Protein AF-A0A2C1DFC1-F1 (afdb_monomer)

Secondary structure (DSSP, 8-state):
-PPP------SS-TT-HHHHHHHHHHHH----HHHHHHHH---HHHHHHHHHHH-

Radius of gyration: 14.34 Å; Cα contacts (8 Å, |Δi|>4): 29; chains: 1; bounding box: 32×24×42 Å

Foldseek 3Di:
DDDPDPPDDDPDDPPQVLLVQLVVCVVVHPDDLVVSCVVSVPDSVVNVVVVVVVD

Organism: Bacillus cereus (NCBI:txid1396)

Nearest PDB structures (foldseek):
  9esh-assembly1_W  TM=6.509E-01  e=1.658E+00  Schizosaccharomyces pombe
  5z58-assembly1_L  TM=6.558E-01  e=2.181E+00  Homo sapiens
  5z57-assembly1_L  TM=6.558E-01  e=2.181E+00  Homo sapiens
  7b9v-assembly1_O  TM=6.755E-01  e=6.535E+00  Saccharomyces cerevisiae
  6j6h-assembly1_c  TM=6.337E-01  e=8.029E+00  Saccharomyces cerevisiae S288C

Mean predicted aligned error: 9.26 Å

Solvent-accessible surface area (backbone atoms only — not comparable to full-atom values): 3539 Å² total; per-residue (Å²): 134,86,76,79,76,82,67,84,75,66,91,71,51,100,80,37,65,40,58,56,50,38,54,49,45,58,73,78,36,95,66,52,68,68,56,43,22,67,76,40,71,40,56,59,71,58,52,53,52,50,54,62,74,74,106

Structure (mmCIF, N/CA/C/O backbone):
data_AF-A0A2C1DFC1-F1
#
_entry.id   AF-A0A2C1DFC1-F1
#
loop_
_atom_site.group_PDB
_atom_site.id
_atom_site.type_symbol
_atom_site.label_atom_id
_atom_site.label_alt_id
_atom_site.label_comp_id
_atom_site.label_asym_id
_atom_site.label_entity_id
_atom_site.label_seq_id
_atom_site.pdbx_PDB_ins_code
_atom_site.Cartn_x
_atom_si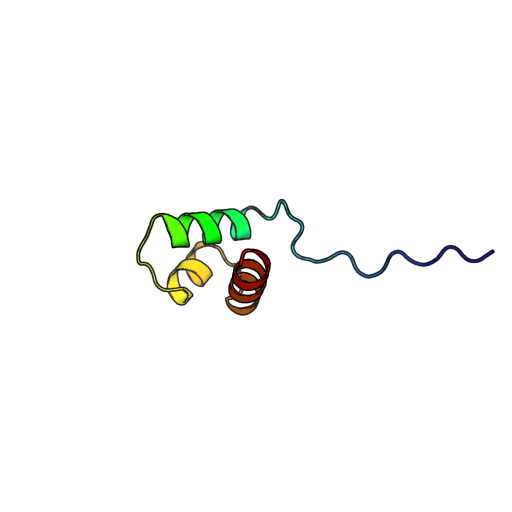te.Cartn_y
_atom_site.Cartn_z
_atom_site.occupancy
_atom_site.B_iso_or_equiv
_atom_site.auth_seq_id
_atom_site.auth_comp_id
_atom_site.auth_asym_id
_atom_site.auth_atom_id
_atom_site.pdbx_PDB_model_num
ATOM 1 N N . MET A 1 1 ? 21.948 -12.998 -34.659 1.00 41.25 1 MET A N 1
ATOM 2 C CA . MET A 1 1 ? 21.883 -11.829 -33.754 1.00 41.25 1 MET A CA 1
ATOM 3 C C . MET A 1 1 ? 20.702 -12.048 -32.818 1.00 41.25 1 MET A C 1
ATOM 5 O O . MET A 1 1 ? 19.563 -11.947 -33.249 1.00 41.25 1 MET A O 1
ATOM 9 N N . THR A 1 2 ? 20.954 -12.513 -31.597 1.00 49.22 2 THR A N 1
ATOM 10 C CA . THR A 1 2 ? 19.912 -12.923 -30.642 1.00 49.22 2 THR A CA 1
ATOM 11 C C . THR A 1 2 ? 19.232 -11.694 -30.035 1.00 49.22 2 THR A C 1
ATOM 13 O O . THR A 1 2 ? 19.890 -10.894 -29.374 1.00 49.22 2 THR A O 1
ATOM 16 N N . LEU A 1 3 ? 17.927 -11.534 -30.272 1.00 60.34 3 LEU A N 1
ATOM 17 C CA . LEU A 1 3 ? 17.108 -10.463 -29.697 1.00 60.34 3 LEU A CA 1
ATOM 18 C C . LEU A 1 3 ? 17.119 -10.565 -28.159 1.00 60.34 3 LEU A C 1
ATOM 20 O O . LEU A 1 3 ? 16.762 -11.626 -27.632 1.00 60.34 3 LEU A O 1
ATOM 24 N N . PRO A 1 4 ? 17.497 -9.504 -27.419 1.00 59.19 4 PRO A N 1
ATOM 25 C CA . PRO A 1 4 ? 17.466 -9.535 -25.966 1.00 59.19 4 PRO A CA 1
ATOM 26 C C . PRO A 1 4 ? 16.017 -9.721 -25.522 1.00 59.19 4 PRO A C 1
ATOM 28 O O . PRO A 1 4 ? 15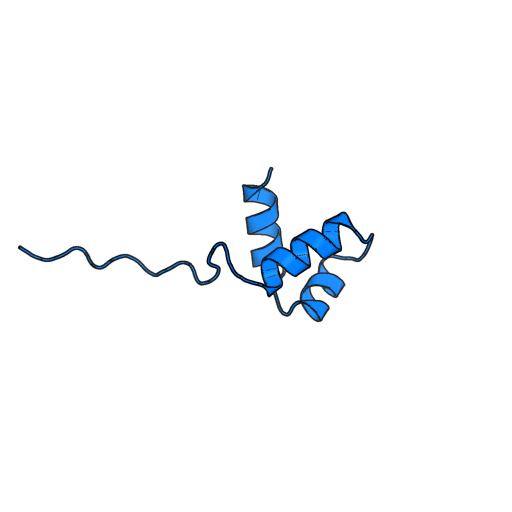.135 -8.928 -25.856 1.00 59.19 4 PRO A O 1
ATOM 31 N N . HIS A 1 5 ? 15.755 -10.809 -24.800 1.00 60.47 5 HIS A N 1
ATOM 32 C CA . HIS A 1 5 ? 14.457 -11.049 -24.189 1.00 60.47 5 HIS A CA 1
ATOM 33 C C . HIS A 1 5 ? 14.127 -9.857 -23.290 1.00 60.47 5 HIS A C 1
ATOM 35 O O . HIS A 1 5 ? 14.815 -9.613 -22.298 1.00 60.47 5 HIS A O 1
ATOM 41 N N . LYS A 1 6 ? 13.092 -9.088 -23.660 1.00 62.19 6 LYS A N 1
ATOM 42 C CA . LYS A 1 6 ? 12.527 -8.024 -22.824 1.00 62.19 6 LYS A CA 1
ATOM 43 C C . LYS A 1 6 ? 12.261 -8.626 -21.444 1.00 62.19 6 LYS A C 1
ATOM 45 O O . LYS A 1 6 ? 11.394 -9.486 -21.300 1.00 62.19 6 LYS A O 1
ATOM 50 N N . GLY A 1 7 ? 13.064 -8.219 -20.461 1.00 65.94 7 GLY A N 1
ATOM 51 C CA . GLY A 1 7 ? 12.994 -8.720 -19.093 1.00 65.94 7 GLY A CA 1
ATOM 52 C C . GLY A 1 7 ? 11.579 -8.623 -18.521 1.00 65.94 7 GLY A C 1
ATOM 53 O O . GLY A 1 7 ? 10.776 -7.794 -18.949 1.00 65.94 7 GLY A O 1
ATOM 54 N N . ARG A 1 8 ? 11.286 -9.503 -17.555 1.00 59.50 8 ARG A N 1
ATOM 55 C CA . ARG A 1 8 ? 9.978 -9.691 -16.909 1.00 59.50 8 ARG A CA 1
ATOM 56 C C . ARG A 1 8 ? 9.239 -8.362 -16.708 1.00 59.50 8 ARG A C 1
ATOM 58 O O . ARG A 1 8 ? 9.627 -7.561 -15.857 1.00 59.50 8 ARG A O 1
ATOM 65 N N . LEU A 1 9 ? 8.159 -8.167 -17.470 1.00 59.94 9 LEU A N 1
ATOM 66 C CA . LEU A 1 9 ? 7.252 -7.026 -17.336 1.00 59.94 9 LEU A CA 1
ATOM 67 C C . LEU A 1 9 ? 6.846 -6.874 -15.863 1.00 59.94 9 LEU A C 1
ATOM 69 O O . LEU A 1 9 ? 6.427 -7.842 -15.217 1.00 59.94 9 LEU A O 1
ATOM 73 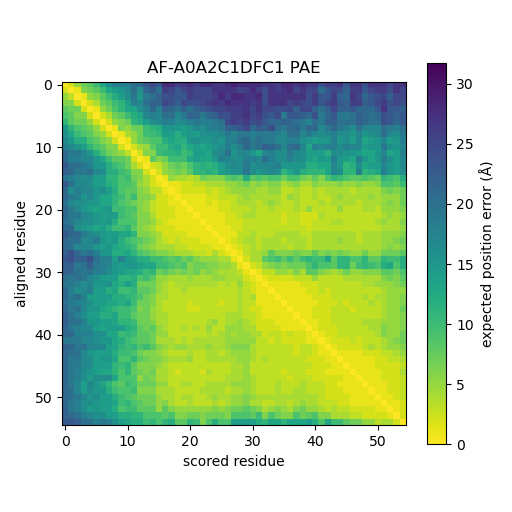N N . LYS A 1 10 ? 7.021 -5.669 -15.305 1.00 59.72 10 LYS A N 1
ATOM 74 C CA . LYS A 1 10 ? 6.620 -5.365 -13.926 1.00 59.72 10 LYS A CA 1
ATOM 75 C C . LYS A 1 10 ? 5.124 -5.680 -13.787 1.00 59.72 10 LYS A C 1
ATOM 77 O O . LYS A 1 10 ? 4.312 -5.115 -14.510 1.00 59.72 10 LYS A O 1
ATOM 82 N N . LYS A 1 11 ? 4.767 -6.571 -12.849 1.00 59.03 11 LYS A N 1
ATOM 83 C CA . LYS A 1 11 ? 3.376 -7.019 -12.609 1.00 59.03 11 LYS A CA 1
ATOM 84 C C . LYS A 1 11 ? 2.408 -5.872 -12.289 1.00 59.03 11 LYS A C 1
ATOM 86 O O . LYS A 1 11 ? 1.214 -6.012 -12.509 1.00 59.03 11 LYS A O 1
ATOM 91 N N . TYR A 1 12 ? 2.922 -4.749 -11.798 1.00 55.38 12 TYR A N 1
ATOM 92 C CA . TYR A 1 12 ? 2.152 -3.531 -11.585 1.00 5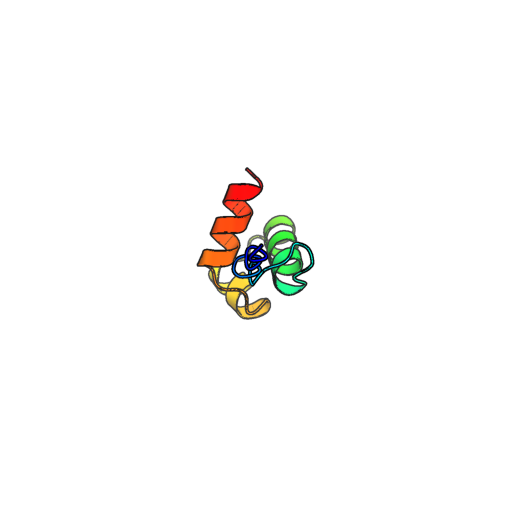5.38 12 TYR A CA 1
ATOM 93 C C . TYR A 1 12 ? 2.616 -2.490 -12.598 1.00 55.38 12 TYR A C 1
ATOM 95 O O . TYR A 1 12 ? 3.601 -1.784 -12.385 1.00 55.38 12 TYR A O 1
ATOM 103 N N . THR A 1 13 ? 1.935 -2.448 -13.738 1.00 59.31 13 THR A N 1
ATOM 104 C CA . THR A 1 13 ? 2.026 -1.337 -14.685 1.00 59.31 13 THR A CA 1
ATOM 105 C C . THR A 1 13 ? 1.461 -0.065 -14.056 1.00 59.31 13 THR A C 1
ATOM 107 O O . THR A 1 13 ? 0.624 -0.133 -13.157 1.00 59.31 13 THR A O 1
ATOM 110 N N . ASP A 1 14 ? 1.867 1.096 -14.567 1.00 57.72 14 ASP A N 1
ATOM 111 C CA . ASP A 1 14 ? 1.388 2.426 -14.147 1.00 57.72 14 ASP A CA 1
ATOM 112 C C . ASP A 1 14 ? -0.148 2.587 -14.180 1.00 57.72 14 ASP A C 1
ATOM 114 O O . ASP A 1 14 ? -0.719 3.448 -13.527 1.00 57.72 14 ASP A O 1
ATOM 118 N N . LYS A 1 15 ? -0.833 1.691 -14.899 1.00 63.69 15 LYS A N 1
ATOM 119 C CA . LYS A 1 15 ? -2.292 1.622 -15.027 1.00 63.69 15 LYS A CA 1
ATOM 120 C C . LYS A 1 15 ? -2.955 0.571 -14.129 1.00 63.69 15 LYS A C 1
ATOM 122 O O . LYS A 1 15 ? -4.001 0.051 -14.499 1.00 63.69 15 LYS A O 1
ATOM 127 N N . HIS A 1 16 ? -2.354 0.169 -13.007 1.00 73.44 16 HIS A N 1
ATOM 128 C CA . HIS A 1 16 ? -2.998 -0.813 -12.128 1.00 73.44 16 HIS A CA 1
ATOM 129 C C . HIS A 1 16 ? -4.132 -0.143 -11.327 1.00 73.44 16 HIS A C 1
ATOM 131 O O . HIS A 1 16 ? -3.832 0.619 -10.402 1.00 73.44 16 HIS A O 1
ATOM 137 N N . PRO A 1 17 ? -5.417 -0.435 -11.618 1.00 77.88 17 PRO A N 1
ATOM 138 C CA . PRO A 1 17 ? -6.543 0.283 -11.016 1.00 77.88 17 PRO A CA 1
ATOM 139 C C . PRO A 1 17 ? -6.552 0.149 -9.492 1.00 77.88 17 PRO A C 1
ATOM 141 O O . PRO A 1 17 ? -6.758 1.135 -8.794 1.00 77.88 17 PRO A O 1
ATOM 144 N N . GLY A 1 18 ? -6.197 -1.026 -8.958 1.00 81.38 18 GLY A N 1
ATOM 145 C CA . GLY A 1 18 ? -6.101 -1.224 -7.510 1.00 81.38 18 GLY A CA 1
ATOM 14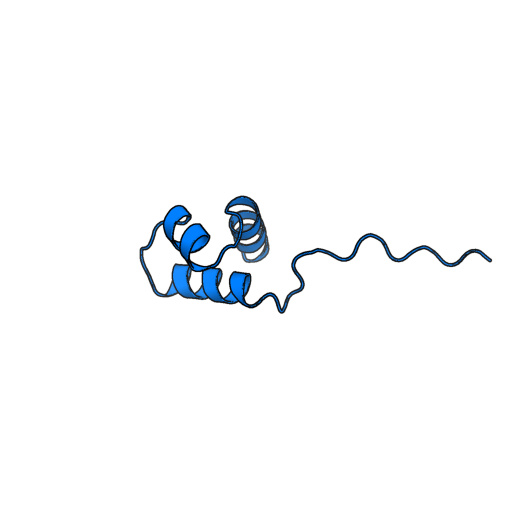6 C C . GLY A 1 18 ? -5.006 -0.383 -6.846 1.00 81.38 18 GLY A C 1
ATOM 147 O O . GLY A 1 18 ? -5.175 0.047 -5.712 1.00 81.38 18 GLY A O 1
ATOM 148 N N . MET A 1 19 ? -3.895 -0.106 -7.546 1.00 81.94 19 MET A N 1
ATOM 149 C CA . MET A 1 19 ? -2.785 0.659 -6.962 1.00 81.94 19 MET A CA 1
ATOM 150 C C . MET A 1 19 ? -3.115 2.150 -6.925 1.00 81.94 19 MET A C 1
ATOM 152 O O . MET A 1 19 ? -2.909 2.793 -5.900 1.00 81.94 19 MET A O 1
ATOM 156 N N . ASN A 1 20 ? -3.684 2.680 -8.010 1.00 83.56 20 ASN A N 1
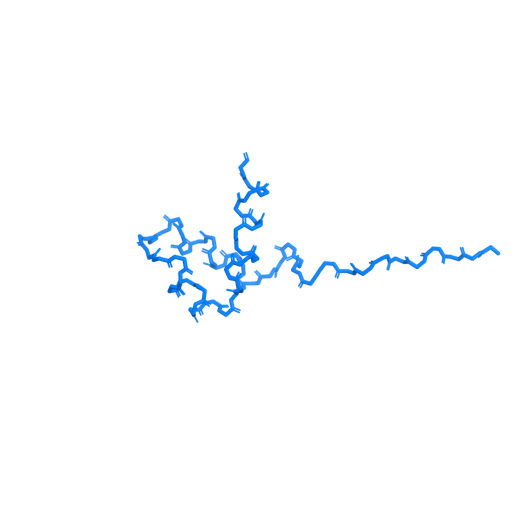ATOM 157 C CA . ASN A 1 20 ? -4.151 4.065 -8.042 1.00 83.56 20 ASN A CA 1
ATOM 158 C C . ASN A 1 20 ? -5.248 4.282 -7.002 1.00 83.56 20 ASN A C 1
ATOM 160 O O . ASN A 1 20 ? -5.149 5.212 -6.207 1.00 83.56 20 ASN A O 1
ATOM 164 N N . HIS A 1 21 ? -6.201 3.351 -6.910 1.00 86.25 21 HIS A N 1
ATOM 165 C CA . HIS A 1 21 ? -7.254 3.419 -5.906 1.00 86.25 21 HIS A CA 1
ATOM 166 C C . HIS A 1 21 ? -6.702 3.363 -4.470 1.00 86.25 21 HIS A C 1
ATOM 168 O O . HIS A 1 21 ? -7.173 4.081 -3.592 1.00 86.25 21 HIS A O 1
ATOM 174 N N . ALA A 1 22 ? -5.652 2.574 -4.215 1.00 86.31 22 ALA A N 1
ATOM 175 C CA . ALA A 1 22 ? -4.995 2.532 -2.908 1.00 86.31 22 ALA A CA 1
ATOM 176 C C . ALA A 1 22 ? -4.293 3.854 -2.547 1.00 86.31 22 ALA A C 1
ATOM 178 O O . ALA A 1 22 ? -4.327 4.274 -1.389 1.00 86.31 22 ALA A O 1
ATOM 179 N N . ILE A 1 23 ? -3.676 4.522 -3.528 1.00 83.94 23 ILE A N 1
ATOM 180 C CA . ILE A 1 23 ? -3.035 5.833 -3.347 1.00 83.94 23 ILE A CA 1
ATOM 181 C C . ILE A 1 23 ? -4.092 6.914 -3.087 1.00 83.94 23 ILE A C 1
ATOM 183 O O . ILE A 1 23 ? -3.920 7.727 -2.180 1.00 83.94 23 ILE A O 1
ATOM 187 N N . GLU A 1 24 ? -5.198 6.904 -3.831 1.00 87.06 24 GLU A N 1
ATOM 188 C CA . GLU A 1 24 ? -6.333 7.804 -3.607 1.00 87.06 24 GLU A CA 1
ATOM 189 C C . GLU A 1 24 ? -6.927 7.604 -2.210 1.00 87.06 24 GLU A C 1
ATOM 191 O O . GLU A 1 24 ? -7.045 8.564 -1.453 1.00 87.06 24 GLU A O 1
ATOM 196 N N . LEU A 1 25 ? -7.208 6.360 -1.807 1.00 85.56 25 LEU A N 1
ATOM 197 C CA . LEU A 1 25 ? -7.722 6.048 -0.469 1.00 85.56 25 LEU A CA 1
ATOM 198 C C . LEU A 1 25 ? -6.780 6.514 0.644 1.00 85.56 25 LEU A C 1
ATOM 200 O O . LEU A 1 25 ? -7.247 6.971 1.683 1.00 85.56 25 LEU A O 1
ATOM 204 N N . ARG A 1 26 ? -5.461 6.437 0.432 1.00 83.06 26 ARG A N 1
ATOM 205 C CA . ARG A 1 26 ? -4.474 6.932 1.398 1.00 83.06 26 ARG A CA 1
ATOM 206 C C . ARG A 1 26 ? -4.467 8.459 1.509 1.00 83.06 26 ARG A C 1
ATOM 208 O O . ARG A 1 26 ? -4.183 8.969 2.588 1.00 83.06 26 ARG A O 1
ATOM 215 N N . LYS A 1 27 ? -4.751 9.175 0.417 1.00 83.31 27 LYS A N 1
ATOM 216 C CA . LYS A 1 27 ? -4.840 10.646 0.393 1.00 83.31 27 LYS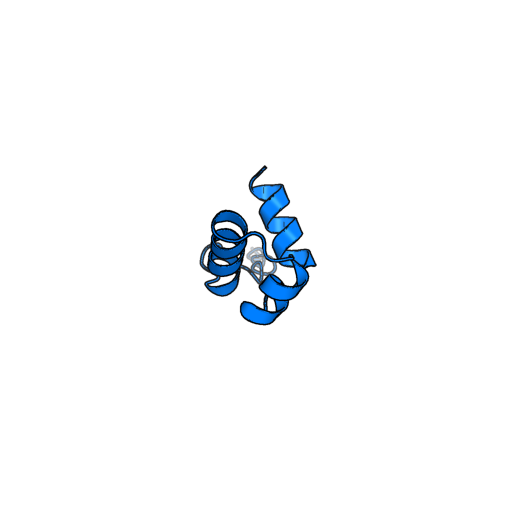 A CA 1
ATOM 217 C C . LYS A 1 27 ? -6.172 11.158 0.942 1.00 83.31 27 LYS A C 1
ATOM 219 O O . LYS A 1 27 ? -6.193 12.164 1.639 1.00 83.31 27 LYS A O 1
ATOM 224 N N . HIS A 1 28 ? -7.269 10.472 0.630 1.00 82.62 28 HIS A N 1
ATOM 225 C CA . HIS A 1 28 ? -8.628 10.894 0.973 1.00 82.62 28 HIS A CA 1
ATOM 226 C C . HIS A 1 28 ? -9.133 10.337 2.308 1.00 82.62 28 HIS A C 1
ATOM 228 O O . HIS A 1 28 ? -10.153 10.800 2.813 1.00 82.62 28 HIS A O 1
ATOM 234 N N . THR A 1 29 ? -8.484 9.326 2.887 1.00 78.25 29 THR A N 1
ATOM 235 C CA . THR A 1 29 ? -8.945 8.697 4.130 1.00 78.25 29 THR A CA 1
ATOM 236 C C . THR A 1 29 ? -7.793 8.390 5.085 1.00 78.25 29 THR A C 1
ATOM 238 O O . THR A 1 29 ? -6.737 7.910 4.686 1.00 78.25 29 THR A O 1
ATOM 241 N N . THR A 1 30 ? -8.037 8.541 6.388 1.00 81.56 30 THR A N 1
ATOM 242 C CA . THR A 1 30 ? -7.131 8.149 7.488 1.00 81.56 30 THR A CA 1
ATOM 243 C C . THR A 1 30 ? -7.109 6.632 7.755 1.00 81.56 30 THR A C 1
ATOM 245 O O . THR A 1 30 ? -6.751 6.188 8.843 1.00 81.56 30 THR A O 1
ATOM 248 N N . LYS A 1 31 ? -7.520 5.808 6.783 1.00 82.62 31 LYS A N 1
ATOM 249 C CA . LYS A 1 31 ? -7.576 4.347 6.924 1.00 82.62 31 LYS A CA 1
ATOM 250 C C . LYS A 1 31 ? -6.172 3.768 7.014 1.00 82.62 31 LYS A C 1
ATOM 252 O O . LYS A 1 31 ? -5.204 4.288 6.440 1.00 82.62 31 LYS A O 1
ATOM 257 N N . THR A 1 32 ? -6.056 2.658 7.731 1.00 86.56 32 THR A N 1
ATOM 258 C CA . THR A 1 32 ? -4.776 1.967 7.844 1.00 86.56 32 THR A CA 1
ATOM 259 C C . THR A 1 32 ? -4.394 1.324 6.509 1.00 86.56 32 THR A C 1
ATOM 261 O O . THR A 1 32 ? -5.240 0.934 5.704 1.00 86.56 32 THR A O 1
ATOM 264 N N . VAL A 1 33 ? -3.089 1.156 6.274 1.00 83.06 33 VAL A N 1
ATOM 265 C CA . VAL A 1 33 ? -2.575 0.449 5.085 1.00 83.06 33 VAL A CA 1
ATOM 266 C C . VAL A 1 33 ? -3.119 -0.986 5.006 1.00 83.06 33 VAL A C 1
ATOM 268 O O . VAL A 1 33 ? -3.316 -1.506 3.909 1.00 83.06 33 VAL A O 1
ATOM 271 N N . LYS A 1 34 ? -3.420 -1.614 6.154 1.00 86.69 34 LYS A N 1
ATOM 272 C CA . LYS A 1 34 ? -4.043 -2.944 6.217 1.00 86.69 34 LYS A CA 1
ATOM 273 C C . LYS A 1 34 ? -5.445 -2.949 5.610 1.00 86.69 34 LYS A C 1
ATOM 275 O O . LYS A 1 34 ? -5.729 -3.800 4.774 1.00 86.69 34 LYS A O 1
ATOM 280 N N . GLU A 1 35 ? -6.286 -1.990 5.986 1.00 86.69 35 GLU A N 1
ATOM 281 C CA . GLU A 1 35 ? -7.646 -1.865 5.448 1.00 86.69 35 GLU A CA 1
ATOM 282 C C . GLU A 1 35 ? -7.629 -1.505 3.963 1.00 86.69 35 GLU A C 1
ATOM 284 O O . GLU A 1 35 ? -8.361 -2.092 3.175 1.00 86.69 35 GLU A O 1
ATOM 289 N N . ILE A 1 36 ? -6.744 -0.594 3.549 1.00 86.12 36 ILE A N 1
ATOM 290 C CA . ILE A 1 36 ? -6.591 -0.226 2.135 1.00 86.12 36 ILE A CA 1
ATOM 291 C C . ILE A 1 36 ? -6.159 -1.447 1.311 1.00 86.12 36 ILE A C 1
ATOM 293 O O . ILE A 1 36 ? -6.703 -1.690 0.236 1.00 86.12 36 ILE A O 1
ATOM 297 N N . CYS A 1 37 ? -5.230 -2.256 1.827 1.00 87.25 37 CYS A N 1
ATOM 298 C CA . CYS A 1 37 ? -4.805 -3.518 1.219 1.00 87.25 37 CYS A CA 1
ATOM 299 C C . CYS A 1 37 ? -5.964 -4.523 1.091 1.00 87.25 37 CYS A C 1
ATOM 301 O O . CYS A 1 37 ? -6.094 -5.158 0.047 1.00 87.25 37 CYS A O 1
ATOM 303 N N . GLN A 1 38 ? -6.834 -4.628 2.101 1.00 87.25 38 GLN A N 1
ATOM 304 C CA . GLN A 1 38 ? -8.029 -5.479 2.045 1.00 87.25 38 GLN A CA 1
ATOM 305 C C . GLN A 1 38 ? -9.063 -4.984 1.026 1.00 87.25 38 GLN A C 1
ATOM 307 O O . GLN A 1 38 ? -9.606 -5.792 0.282 1.00 87.25 38 GLN A O 1
ATOM 312 N N . ILE A 1 39 ? -9.305 -3.672 0.957 1.00 86.25 39 ILE A N 1
ATOM 313 C CA . ILE A 1 39 ? -10.282 -3.066 0.036 1.00 86.25 39 ILE A CA 1
ATOM 314 C C . ILE A 1 39 ? -9.817 -3.188 -1.418 1.00 86.25 39 ILE A C 1
ATOM 316 O O . ILE A 1 39 ? -10.600 -3.497 -2.309 1.00 86.25 39 ILE A O 1
ATOM 320 N N . THR A 1 40 ? -8.535 -2.927 -1.670 1.00 85.44 40 THR A N 1
ATOM 321 C CA . THR A 1 40 ? -7.991 -2.831 -3.034 1.00 85.44 40 THR A CA 1
ATOM 322 C C . THR A 1 40 ? -7.426 -4.148 -3.560 1.00 85.44 40 THR A C 1
ATOM 324 O O . THR A 1 40 ? -7.108 -4.249 -4.745 1.00 85.44 40 THR A O 1
ATOM 327 N N . GLY A 1 41 ? -7.255 -5.153 -2.694 1.00 84.19 41 GLY A N 1
ATOM 328 C CA . GLY A 1 41 ? -6.603 -6.421 -3.029 1.00 84.19 41 GLY A CA 1
ATOM 329 C C . GLY A 1 41 ? -5.109 -6.282 -3.347 1.00 84.19 41 GLY A C 1
ATOM 330 O O . GLY A 1 41 ? -4.481 -7.222 -3.836 1.00 84.19 41 GLY A O 1
ATOM 331 N N . VAL A 1 42 ? -4.516 -5.111 -3.098 1.00 84.00 42 VAL A N 1
ATOM 332 C CA . VAL A 1 42 ? -3.109 -4.831 -3.391 1.00 84.00 42 VAL A CA 1
ATOM 333 C C . VAL A 1 42 ? -2.265 -5.193 -2.181 1.00 84.00 42 VAL A C 1
ATOM 335 O O . VAL A 1 42 ? -2.569 -4.775 -1.071 1.00 84.00 42 VAL A O 1
ATOM 338 N N . SER A 1 43 ? -1.167 -5.926 -2.372 1.00 85.44 43 SER A N 1
ATOM 339 C CA . SER A 1 43 ? -0.268 -6.274 -1.263 1.00 85.44 43 SER A CA 1
ATOM 340 C C . SER A 1 43 ? 0.349 -5.023 -0.623 1.00 85.44 43 SER A C 1
ATOM 342 O O . SER A 1 43 ? 0.813 -4.124 -1.328 1.00 85.44 43 SER A O 1
ATOM 344 N N . GLN A 1 44 ? 0.447 -5.001 0.711 1.00 85.19 44 GLN A N 1
ATOM 345 C CA . GLN A 1 44 ? 1.065 -3.896 1.460 1.00 85.19 44 GLN A CA 1
ATOM 346 C C . GLN A 1 44 ? 2.470 -3.569 0.952 1.00 85.19 44 GLN A C 1
ATOM 348 O O . GLN A 1 44 ? 2.806 -2.404 0.762 1.00 85.19 44 GLN A O 1
ATOM 353 N N . ALA A 1 45 ? 3.278 -4.595 0.663 1.00 86.19 45 ALA A N 1
ATOM 354 C CA . ALA A 1 45 ? 4.632 -4.409 0.151 1.00 86.19 45 ALA A CA 1
ATOM 355 C C . ALA A 1 45 ? 4.647 -3.681 -1.202 1.00 86.19 45 ALA A C 1
ATOM 357 O O . ALA A 1 45 ? 5.565 -2.913 -1.479 1.00 86.19 45 ALA A O 1
ATOM 358 N N . ALA A 1 46 ? 3.639 -3.907 -2.047 1.00 83.69 46 ALA A N 1
ATOM 359 C CA . ALA A 1 46 ? 3.517 -3.217 -3.324 1.00 83.69 46 ALA A CA 1
ATOM 360 C C . ALA A 1 46 ? 3.104 -1.748 -3.129 1.00 83.69 46 ALA A C 1
ATOM 362 O O . ALA A 1 46 ? 3.667 -0.880 -3.795 1.00 83.69 46 ALA A O 1
ATOM 363 N N . LEU A 1 47 ? 2.200 -1.466 -2.181 1.00 83.44 47 LEU A N 1
ATOM 364 C CA . LEU A 1 47 ? 1.808 -0.097 -1.839 1.00 83.44 47 LEU A CA 1
ATOM 365 C C . LEU A 1 47 ? 2.990 0.705 -1.278 1.00 83.44 47 LEU A C 1
ATOM 367 O O . LEU A 1 47 ? 3.260 1.798 -1.758 1.00 83.44 47 LEU A O 1
ATOM 371 N N . TYR A 1 48 ? 3.754 0.142 -0.334 1.00 85.81 48 TYR A N 1
ATOM 372 C CA . TYR A 1 48 ? 4.948 0.797 0.217 1.00 85.81 48 TYR A CA 1
ATOM 373 C C . TYR A 1 48 ? 6.015 1.079 -0.842 1.00 85.81 48 TYR A C 1
ATOM 375 O O . TYR A 1 48 ? 6.613 2.150 -0.838 1.00 85.81 48 TYR A O 1
ATOM 383 N N . ARG A 1 49 ? 6.244 0.142 -1.773 1.00 84.88 49 ARG A N 1
ATOM 384 C CA . ARG A 1 49 ? 7.182 0.353 -2.887 1.00 84.88 49 ARG A CA 1
ATOM 385 C C . ARG A 1 49 ? 6.758 1.523 -3.768 1.00 84.88 49 ARG A C 1
ATOM 387 O O . ARG A 1 49 ? 7.613 2.311 -4.141 1.00 84.88 49 ARG A O 1
ATOM 394 N N . ARG A 1 50 ? 5.461 1.652 -4.071 1.00 80.75 50 ARG A N 1
ATOM 395 C CA . ARG A 1 50 ? 4.950 2.782 -4.857 1.00 80.75 50 ARG A CA 1
ATOM 396 C C . ARG A 1 50 ? 4.960 4.098 -4.094 1.00 80.75 50 ARG A C 1
ATOM 398 O O . ARG A 1 50 ? 5.318 5.102 -4.685 1.00 80.75 50 ARG A O 1
ATOM 405 N N . LEU A 1 51 ? 4.631 4.092 -2.803 1.00 81.44 51 LEU A N 1
ATOM 406 C CA . LEU A 1 51 ? 4.751 5.286 -1.962 1.00 81.44 51 LEU A CA 1
ATOM 407 C C . LEU A 1 51 ? 6.198 5.787 -1.911 1.00 81.44 51 LEU A C 1
ATOM 409 O O . LEU A 1 51 ? 6.412 6.980 -2.043 1.00 81.44 51 LEU A O 1
ATOM 413 N N . LYS A 1 52 ? 7.178 4.880 -1.816 1.00 83.31 52 LYS A N 1
ATOM 414 C CA . LYS A 1 52 ? 8.606 5.225 -1.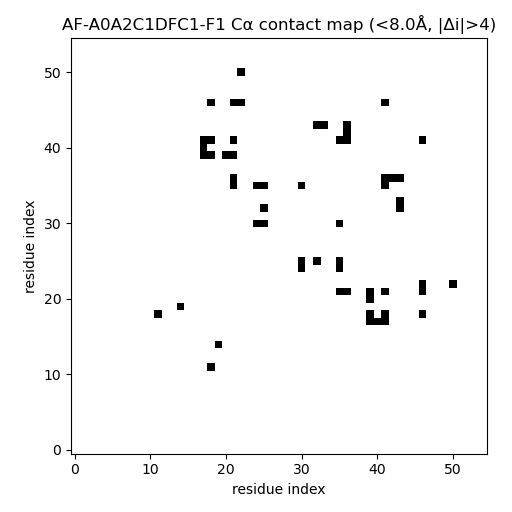857 1.00 83.31 52 LYS A CA 1
ATOM 415 C C . LYS A 1 52 ? 9.083 5.730 -3.226 1.00 83.31 52 LYS A C 1
ATOM 417 O O . LYS A 1 52 ? 10.035 6.485 -3.284 1.00 83.31 52 LYS A O 1
ATOM 422 N N . GLU A 1 53 ? 8.478 5.281 -4.327 1.00 80.88 53 GLU A N 1
ATOM 423 C CA . GLU A 1 53 ? 8.775 5.815 -5.670 1.00 80.88 53 GLU A CA 1
ATOM 424 C C . GLU A 1 53 ? 8.137 7.197 -5.919 1.00 80.88 53 GLU A C 1
ATOM 426 O O . GLU A 1 53 ? 8.523 7.868 -6.870 1.00 80.88 53 GLU A O 1
ATOM 431 N N . LEU A 1 54 ? 7.133 7.582 -5.12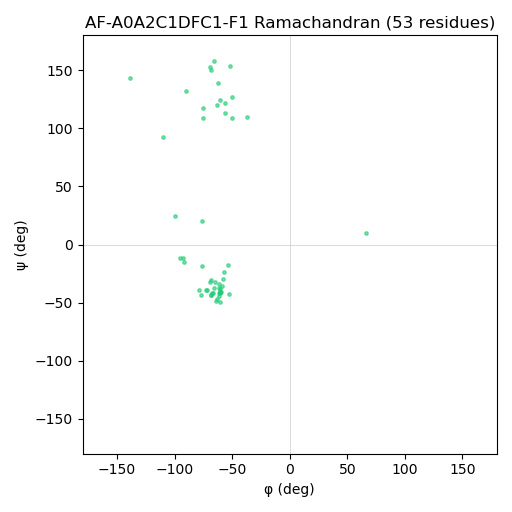3 1.00 73.31 54 LEU A N 1
ATOM 432 C CA . LEU A 1 54 ? 6.417 8.862 -5.212 1.00 73.31 54 LEU A CA 1
ATOM 433 C C . LEU A 1 54 ? 6.963 9.935 -4.254 1.00 73.31 54 LEU A C 1
ATOM 435 O O . LEU A 1 54 ? 6.535 11.085 -4.357 1.00 73.31 54 LEU A O 1
ATOM 439 N N . GLU A 1 55 ? 7.829 9.541 -3.318 1.00 63.75 55 GLU A N 1
ATOM 440 C CA . GLU A 1 55 ? 8.616 10.419 -2.438 1.00 63.75 55 GLU A CA 1
ATOM 441 C C . GLU A 1 55 ? 9.848 10.943 -3.185 1.00 63.75 55 GLU A C 1
ATOM 443 O O . GLU A 1 55 ? 10.083 12.170 -3.117 1.00 63.75 55 GLU A O 1
#

Sequence (55 aa):
MTLPHKGRLKKYTDKHPGMNHAIELRKHTTKTVKEICQITGVSQAALYRRLKELE

pLDDT: mean 76.24, std 12.08, range [41.25, 87.25]

InterPro domains:
  IPR006120 Resolvase, HTH domain [PF02796] (7-52)